Protein AF-A0A1Y2GUD1-F1 (afdb_monomer_lite)

pLDDT: mean 71.2, std 13.55, range [42.12, 94.56]

Radius of gyration: 19.91 Å; chains: 1; bounding box: 52×25×50 Å

Sequence (57 aa):
MVKKIAPKSGGNAFTNFIRQEITAPEKRAGNTSIAISLTVFGLAVTFLRSLGDMLGV

Secondary structure (DSSP, 8-state):
----------S-HHHHHIIIIIS-TTTHHHHHHHHHHHHHHHHHHHHHHHHHHHHT-

Structure (mmCIF, N/CA/C/O backbone):
data_AF-A0A1Y2GUD1-F1
#
_entry.id   AF-A0A1Y2GUD1-F1
#
loop_
_atom_site.group_PDB
_atom_site.id
_atom_site.type_symbol
_atom_site.label_atom_id
_atom_site.label_alt_id
_atom_site.labe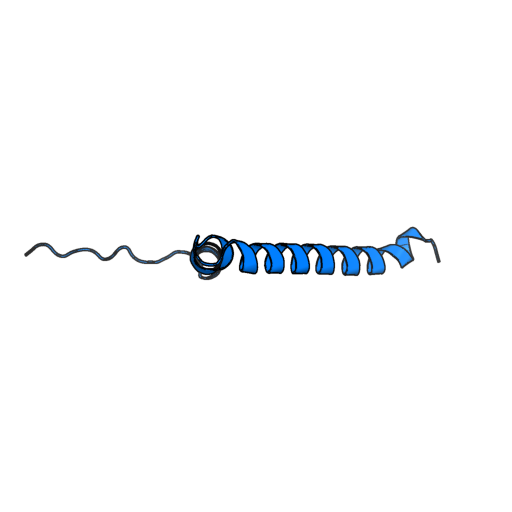l_comp_id
_atom_site.label_asym_id
_atom_site.label_entity_id
_atom_site.label_seq_id
_atom_site.pdbx_PDB_ins_code
_atom_site.Cartn_x
_atom_site.Cartn_y
_atom_site.Cartn_z
_atom_site.occupancy
_atom_site.B_iso_or_equiv
_atom_site.auth_seq_id
_atom_site.auth_comp_id
_atom_site.auth_asym_id
_atom_site.auth_atom_id
_atom_site.pdbx_PDB_model_num
ATOM 1 N N . MET A 1 1 ? -40.561 -19.975 28.034 1.00 42.12 1 MET A N 1
ATOM 2 C CA . MET A 1 1 ? -39.157 -20.251 27.655 1.00 42.12 1 MET A CA 1
ATOM 3 C C . MET A 1 1 ? -38.848 -19.512 26.359 1.00 42.12 1 MET A C 1
ATOM 5 O O . MET A 1 1 ? -39.249 -19.960 25.294 1.00 42.12 1 MET A O 1
ATOM 9 N N . VAL A 1 2 ? -38.224 -18.334 26.444 1.00 54.06 2 VAL A N 1
ATOM 10 C CA . VAL A 1 2 ? -37.853 -17.536 25.264 1.00 54.06 2 VAL A CA 1
ATOM 11 C C . VAL A 1 2 ? -36.548 -18.094 24.707 1.00 54.06 2 VAL A C 1
ATOM 13 O O . VAL A 1 2 ? -35.484 -17.924 25.299 1.00 54.06 2 VAL A O 1
ATOM 16 N N . LYS A 1 3 ? -36.631 -18.793 23.574 1.00 52.62 3 LYS A N 1
ATOM 17 C CA . LYS A 1 3 ? -35.462 -19.224 22.807 1.00 52.62 3 LYS A CA 1
ATOM 18 C C . LYS A 1 3 ? -34.812 -17.968 22.221 1.00 52.62 3 LYS A C 1
ATOM 20 O O . LYS A 1 3 ? -35.264 -17.464 21.198 1.00 52.62 3 LYS A O 1
ATOM 25 N N . LYS A 1 4 ? -33.783 -17.433 22.892 1.00 53.62 4 LYS A N 1
ATOM 26 C CA . LYS A 1 4 ? -32.902 -16.405 22.317 1.00 53.62 4 LYS A CA 1
ATOM 27 C C . LYS A 1 4 ? -32.261 -17.004 21.070 1.00 53.62 4 LYS A C 1
ATOM 29 O O . LYS A 1 4 ? -31.377 -17.852 21.158 1.00 53.62 4 LYS A O 1
ATOM 34 N N . ILE A 1 5 ? -32.755 -16.592 19.912 1.00 61.62 5 ILE A N 1
ATOM 35 C CA . ILE A 1 5 ? -32.148 -16.895 18.626 1.00 61.62 5 ILE A CA 1
ATOM 36 C C . ILE A 1 5 ? -30.860 -16.074 18.606 1.00 61.62 5 ILE A C 1
ATOM 38 O O . ILE A 1 5 ? -30.899 -14.855 18.448 1.00 61.62 5 ILE A O 1
ATOM 42 N N . ALA A 1 6 ? -29.727 -16.721 18.886 1.00 59.31 6 ALA A N 1
ATOM 43 C CA . ALA A 1 6 ? -28.426 -16.101 18.700 1.00 59.31 6 ALA A CA 1
ATOM 44 C C . ALA A 1 6 ? -28.363 -15.591 17.250 1.00 59.31 6 ALA A C 1
ATOM 46 O O . ALA A 1 6 ? -28.704 -16.359 16.340 1.00 59.31 6 ALA A O 1
ATOM 47 N N . PRO A 1 7 ? -27.994 -14.320 17.009 1.00 49.47 7 PRO A N 1
ATOM 48 C CA . PRO A 1 7 ? -27.841 -13.833 15.652 1.00 49.47 7 PRO A CA 1
ATOM 49 C C . PRO A 1 7 ? -26.780 -14.704 14.989 1.00 49.47 7 PRO A C 1
ATOM 51 O O . PRO A 1 7 ? -25.638 -14.780 15.441 1.00 49.47 7 PRO A O 1
ATOM 54 N N . LYS A 1 8 ? -27.200 -15.428 13.952 1.00 49.88 8 LYS A N 1
ATOM 55 C CA . LYS A 1 8 ? -26.333 -16.230 13.096 1.00 49.88 8 LYS A CA 1
ATOM 56 C C . LYS A 1 8 ? -25.258 -15.273 12.578 1.00 49.88 8 LYS A C 1
ATOM 58 O O . LYS A 1 8 ? -25.553 -14.419 11.746 1.00 49.88 8 LYS A O 1
ATOM 63 N N . SER A 1 9 ? -24.044 -15.360 13.124 1.00 55.91 9 SER A N 1
ATOM 64 C CA . SER A 1 9 ? -22.876 -14.621 12.641 1.00 55.91 9 SER A CA 1
ATOM 65 C C . SER A 1 9 ? -22.492 -15.196 11.278 1.00 55.91 9 SER A C 1
ATOM 67 O O . SER A 1 9 ? -21.603 -16.029 11.155 1.00 55.91 9 SER A O 1
ATOM 69 N N . GLY A 1 10 ? -23.268 -14.830 10.261 1.00 52.25 10 GLY A N 1
ATOM 70 C CA . GLY A 1 10 ? -23.056 -15.157 8.854 1.00 52.25 10 GLY A CA 1
ATOM 71 C C . GLY A 1 10 ? -22.352 -14.027 8.105 1.00 52.25 10 GLY A C 1
ATOM 72 O O . GLY A 1 10 ? -22.564 -13.870 6.910 1.00 52.25 10 GLY A O 1
ATOM 73 N N . GLY A 1 11 ? -21.578 -13.190 8.802 1.00 55.81 11 GLY A N 1
ATOM 74 C CA . GLY A 1 11 ? -20.779 -12.134 8.185 1.00 55.81 11 GLY A CA 1
ATOM 75 C C . GLY A 1 11 ? -19.411 -12.673 7.780 1.00 55.81 11 GLY A C 1
ATOM 76 O O . GLY A 1 11 ? -18.735 -13.272 8.615 1.00 55.81 11 GLY A O 1
ATOM 77 N N . ASN A 1 12 ? -19.019 -12.462 6.519 1.00 73.50 12 ASN A N 1
ATOM 78 C CA . ASN A 1 12 ? -17.703 -12.807 5.969 1.00 73.50 12 ASN A CA 1
ATOM 79 C C . ASN A 1 12 ? -16.584 -12.551 6.993 1.00 73.50 12 ASN A C 1
ATOM 81 O O . ASN A 1 12 ? -16.509 -11.469 7.578 1.00 73.50 12 ASN A O 1
ATOM 85 N N . ALA A 1 13 ? -15.696 -13.531 7.194 1.00 71.56 13 ALA A N 1
ATOM 86 C CA . ALA A 1 13 ? -14.594 -13.451 8.161 1.00 71.56 13 ALA A CA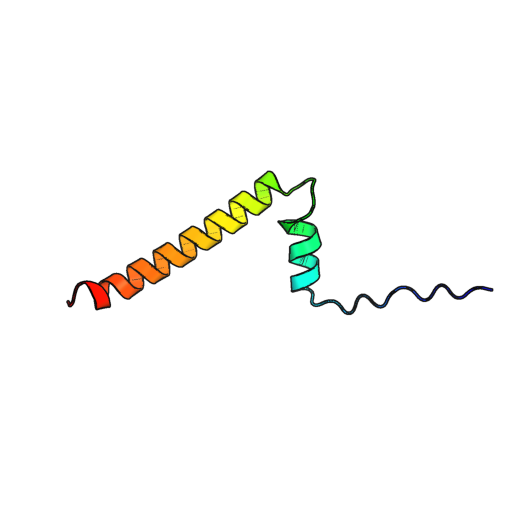 1
ATOM 87 C C . ALA A 1 13 ? -13.752 -12.174 7.988 1.00 71.56 13 ALA A C 1
ATOM 89 O O . ALA A 1 13 ? -13.355 -11.548 8.966 1.00 71.56 13 ALA A O 1
ATOM 90 N N . PHE A 1 14 ? -13.591 -11.730 6.740 1.00 71.62 14 PHE A N 1
ATOM 91 C CA . PHE A 1 14 ? -12.964 -10.461 6.390 1.00 71.62 14 PHE A CA 1
ATOM 92 C C . PHE A 1 14 ? -13.701 -9.247 6.975 1.00 71.62 14 PHE A C 1
ATOM 94 O O . PHE A 1 14 ? -13.087 -8.367 7.565 1.00 71.62 14 PHE A O 1
ATOM 101 N N . THR A 1 15 ? -15.029 -9.198 6.886 1.00 70.38 15 THR A N 1
ATOM 102 C CA . THR A 1 15 ? -15.829 -8.084 7.416 1.00 70.38 15 THR A CA 1
ATOM 103 C C . THR A 1 15 ? -15.770 -8.027 8.944 1.00 70.38 15 THR A C 1
ATOM 105 O O . THR A 1 15 ? -15.693 -6.940 9.516 1.00 70.38 15 THR A O 1
ATOM 108 N N . ASN A 1 16 ? -15.742 -9.186 9.611 1.00 69.81 16 ASN A N 1
ATOM 109 C CA . ASN A 1 16 ? -15.543 -9.258 11.061 1.00 69.81 16 ASN A CA 1
ATOM 110 C C . ASN A 1 16 ? -14.118 -8.844 11.468 1.00 69.81 16 ASN A C 1
ATOM 112 O O . ASN A 1 16 ? -13.974 -8.119 12.449 1.00 69.81 16 ASN A O 1
ATOM 116 N N . PHE A 1 17 ? -13.098 -9.208 10.684 1.00 73.25 17 PHE A N 1
ATOM 117 C CA . PHE A 1 17 ? -11.704 -8.796 10.882 1.00 73.25 17 PHE A CA 1
ATOM 118 C C . PHE A 1 17 ? -11.524 -7.278 10.757 1.00 73.25 17 PHE A C 1
ATOM 120 O O . PHE A 1 17 ? -10.988 -6.641 11.660 1.00 73.25 17 PHE A O 1
ATOM 127 N N . ILE A 1 18 ? -12.058 -6.659 9.698 1.00 70.38 18 ILE A N 1
ATOM 128 C CA . ILE A 1 18 ? -12.021 -5.196 9.547 1.00 70.38 18 ILE A CA 1
ATOM 129 C C . ILE A 1 18 ? -12.709 -4.521 10.741 1.00 70.38 18 ILE A C 1
ATOM 131 O O . ILE A 1 18 ? -12.194 -3.545 11.291 1.00 70.38 18 ILE A O 1
ATOM 135 N N . ARG A 1 19 ? -13.846 -5.069 11.188 1.00 67.38 19 ARG A N 1
ATOM 136 C CA . ARG A 1 19 ? -14.615 -4.487 12.288 1.00 67.38 19 ARG A CA 1
ATOM 137 C C . ARG A 1 19 ? -13.901 -4.593 13.640 1.00 67.38 19 ARG A C 1
ATOM 139 O O . ARG A 1 19 ? -13.877 -3.613 14.386 1.00 67.38 19 ARG A O 1
ATOM 146 N N . GLN A 1 20 ? -13.341 -5.761 13.948 1.00 64.38 20 GLN A N 1
ATOM 147 C CA . GLN A 1 20 ? -12.741 -6.079 15.248 1.00 64.38 20 GLN A CA 1
ATOM 148 C C . GLN A 1 20 ? -11.266 -5.701 15.363 1.00 64.38 20 GLN A C 1
ATOM 150 O O . GLN A 1 20 ? -10.827 -5.367 16.458 1.00 64.38 20 GLN A O 1
ATOM 155 N N . GLU A 1 21 ? -10.500 -5.733 14.277 1.00 64.81 21 GLU A N 1
ATOM 156 C CA . GLU A 1 21 ? -9.078 -5.402 14.328 1.00 64.81 21 GLU A CA 1
ATOM 157 C C . GLU A 1 21 ? -8.802 -3.992 13.832 1.00 64.81 21 GLU A C 1
ATOM 159 O O . GLU A 1 21 ? -8.107 -3.241 14.510 1.00 64.81 21 GLU A O 1
ATOM 164 N N . ILE A 1 22 ? -9.346 -3.582 12.687 1.00 62.41 22 ILE A N 1
ATOM 165 C CA . ILE A 1 22 ? -8.989 -2.276 12.115 1.00 62.41 22 ILE A CA 1
ATOM 166 C C . ILE A 1 22 ? -9.796 -1.148 12.763 1.00 62.41 22 ILE A C 1
ATOM 168 O O . ILE A 1 22 ? -9.239 -0.119 13.144 1.00 62.41 22 ILE A O 1
ATOM 172 N N . THR A 1 23 ? -11.107 -1.333 12.933 1.00 63.75 23 THR A N 1
ATOM 173 C CA . THR A 1 23 ? -11.980 -0.259 13.437 1.00 63.75 23 THR A CA 1
ATOM 174 C C . THR A 1 23 ? -12.261 -0.298 14.937 1.00 63.75 23 THR A C 1
ATOM 176 O O . THR A 1 23 ? -12.963 0.599 15.419 1.00 63.75 23 THR A O 1
ATOM 179 N N . ALA A 1 24 ? -11.733 -1.272 15.685 1.00 65.00 24 ALA A N 1
ATOM 180 C CA . ALA A 1 24 ? -11.927 -1.339 17.133 1.00 65.00 24 ALA A CA 1
ATOM 181 C C . ALA A 1 24 ? -11.200 -0.182 17.844 1.00 65.00 24 ALA A C 1
ATOM 183 O O . ALA A 1 24 ? -9.990 -0.026 17.662 1.00 65.00 24 ALA A O 1
ATOM 184 N N . PRO A 1 25 ? -11.912 0.632 18.645 1.00 60.72 25 PRO A N 1
ATOM 185 C CA . PRO A 1 25 ? -11.423 1.911 19.168 1.00 60.72 25 PRO A CA 1
ATOM 186 C C . PRO A 1 25 ? -10.119 1.793 19.965 1.00 60.72 25 PRO A C 1
ATOM 188 O O . PRO A 1 25 ? -9.257 2.656 19.829 1.00 60.72 25 PRO A O 1
ATOM 191 N N . GLU A 1 26 ? -9.932 0.683 20.680 1.00 61.62 26 GLU A N 1
ATOM 192 C CA . GLU A 1 26 ? -8.733 0.373 21.475 1.00 61.62 26 GLU A CA 1
ATOM 193 C C . GLU A 1 26 ? -7.451 0.226 20.629 1.00 61.62 26 GLU A C 1
ATOM 195 O O . GLU A 1 26 ? -6.347 0.469 21.111 1.00 61.62 26 GLU A O 1
ATOM 200 N N . LYS A 1 27 ? -7.579 -0.227 19.372 1.00 60.00 27 LYS A N 1
ATOM 201 C CA . LYS A 1 27 ? -6.447 -0.577 18.489 1.00 60.00 27 LYS A CA 1
ATOM 202 C C . LYS A 1 27 ? -6.357 0.287 17.236 1.00 60.00 27 LYS A C 1
ATOM 204 O O . LYS A 1 27 ? -5.415 0.140 16.459 1.00 60.00 27 LYS A O 1
ATOM 209 N N . ARG A 1 28 ? -7.297 1.224 17.062 1.00 61.94 28 ARG A N 1
ATOM 210 C CA . ARG A 1 28 ? -7.414 2.093 15.882 1.00 61.94 28 ARG A CA 1
ATOM 211 C C . ARG A 1 28 ? -6.108 2.772 15.503 1.00 61.94 28 ARG A C 1
ATOM 213 O O . ARG A 1 28 ? -5.757 2.740 14.332 1.00 61.94 28 ARG A O 1
ATOM 220 N N . ALA A 1 29 ? -5.391 3.373 16.451 1.00 66.06 29 ALA A N 1
ATOM 221 C CA . ALA A 1 29 ? -4.188 4.143 16.132 1.00 66.06 29 ALA A CA 1
ATOM 222 C C . ALA A 1 29 ? -3.074 3.260 15.533 1.00 66.06 29 ALA A C 1
ATOM 224 O O . ALA A 1 29 ? -2.529 3.584 14.479 1.00 66.06 29 ALA A O 1
ATOM 225 N N . GLY A 1 30 ? -2.791 2.109 16.154 1.00 68.94 30 GLY A N 1
ATOM 226 C CA . GLY A 1 30 ? -1.787 1.163 15.658 1.00 68.94 30 GLY A CA 1
ATOM 227 C C . GLY A 1 30 ? -2.226 0.465 14.370 1.00 68.94 30 GLY A C 1
ATOM 228 O O . GLY A 1 30 ? -1.491 0.451 13.384 1.00 68.94 30 GLY A O 1
ATOM 229 N N . ASN A 1 31 ? -3.458 -0.044 14.336 1.00 73.81 31 ASN A N 1
ATOM 230 C CA . ASN A 1 31 ? -3.942 -0.847 13.215 1.00 73.81 31 ASN A CA 1
ATOM 231 C C . ASN A 1 31 ? -4.242 -0.005 11.966 1.00 73.81 31 ASN A C 1
ATOM 233 O O . ASN A 1 31 ? -4.011 -0.471 10.853 1.00 73.81 31 ASN A O 1
ATOM 237 N N . THR A 1 32 ? -4.670 1.253 12.124 1.00 74.19 32 THR A N 1
ATOM 238 C CA . THR A 1 32 ? -4.808 2.187 10.993 1.00 74.19 32 THR A CA 1
ATOM 239 C C . THR A 1 32 ? -3.441 2.532 10.411 1.00 74.19 32 THR A C 1
ATOM 241 O O . THR A 1 32 ? -3.286 2.529 9.194 1.00 74.19 32 THR A O 1
ATOM 244 N N . SER A 1 33 ? -2.429 2.760 11.256 1.00 76.25 33 SER A N 1
ATOM 245 C CA . SER A 1 33 ? -1.060 3.020 10.793 1.00 76.25 33 SER A CA 1
ATOM 246 C C . SER A 1 33 ? -0.499 1.843 9.986 1.00 76.25 33 SER A C 1
ATOM 248 O O . SER A 1 33 ? 0.064 2.035 8.909 1.00 76.25 33 SER A O 1
ATOM 250 N N . ILE A 1 34 ? -0.738 0.610 10.443 1.00 82.38 34 ILE A N 1
ATOM 251 C CA . ILE A 1 34 ? -0.346 -0.618 9.733 1.00 82.38 34 ILE A CA 1
ATOM 252 C C . ILE A 1 34 ? -1.095 -0.751 8.401 1.00 82.38 34 ILE A C 1
ATOM 254 O O . ILE A 1 34 ? -0.474 -1.022 7.375 1.00 82.38 34 ILE A O 1
ATOM 258 N N . ALA A 1 35 ? -2.409 -0.514 8.387 1.00 82.06 35 ALA A N 1
ATOM 259 C CA . ALA A 1 35 ? -3.215 -0.577 7.168 1.00 82.06 35 ALA A CA 1
ATOM 260 C C . ALA A 1 35 ? -2.774 0.465 6.124 1.00 82.06 35 ALA A C 1
ATOM 262 O O . ALA A 1 35 ? -2.633 0.139 4.943 1.00 82.06 35 ALA A O 1
ATOM 263 N N . ILE A 1 36 ? -2.499 1.700 6.555 1.00 86.69 36 ILE A N 1
ATOM 264 C CA . ILE A 1 36 ? -1.971 2.760 5.686 1.00 86.69 36 ILE A CA 1
ATOM 265 C C . ILE A 1 36 ? -0.586 2.369 5.170 1.00 86.69 36 ILE A C 1
ATOM 267 O O . ILE A 1 36 ? -0.347 2.446 3.969 1.00 86.69 36 ILE A O 1
ATOM 271 N N . SER A 1 37 ? 0.302 1.890 6.043 1.00 85.69 37 SER A N 1
ATOM 272 C CA . SER A 1 37 ? 1.662 1.483 5.668 1.00 85.69 37 SER A CA 1
ATOM 273 C C . SER A 1 37 ? 1.656 0.363 4.628 1.00 85.69 37 SER A C 1
ATOM 275 O O . SER A 1 37 ? 2.367 0.452 3.631 1.00 85.69 37 SER A O 1
ATOM 277 N N . LEU A 1 38 ? 0.806 -0.655 4.803 1.00 91.62 38 LEU A N 1
ATOM 278 C CA . LEU A 1 38 ? 0.629 -1.734 3.826 1.00 91.62 38 LEU A CA 1
ATOM 279 C C . LEU A 1 38 ? 0.070 -1.223 2.495 1.00 91.62 38 LEU A C 1
ATOM 281 O O . LEU A 1 38 ? 0.506 -1.670 1.436 1.00 91.62 38 LEU A O 1
ATOM 285 N N . THR A 1 39 ? -0.860 -0.268 2.541 1.00 90.12 39 THR A N 1
AT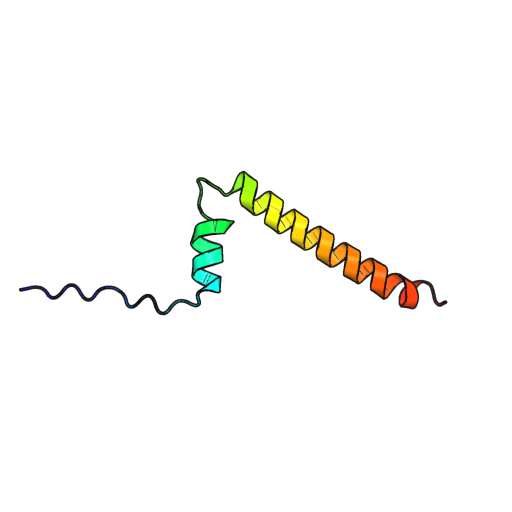OM 286 C CA . THR A 1 39 ? -1.433 0.345 1.335 1.00 90.12 39 THR A CA 1
ATOM 287 C C . THR A 1 39 ? -0.373 1.132 0.566 1.00 90.12 39 THR A C 1
ATOM 289 O O . THR A 1 39 ? -0.203 0.923 -0.633 1.00 90.12 39 THR A O 1
ATOM 292 N N . VAL A 1 40 ? 0.382 1.995 1.253 1.00 94.56 40 VAL A N 1
ATOM 293 C CA . VAL A 1 40 ? 1.466 2.789 0.654 1.00 94.56 40 VAL A CA 1
ATOM 294 C C . VAL A 1 40 ? 2.562 1.878 0.104 1.00 94.56 40 VAL A C 1
ATOM 296 O O . VAL A 1 40 ? 3.018 2.090 -1.016 1.00 94.56 40 VAL A O 1
ATOM 299 N N . PHE A 1 41 ? 2.945 0.837 0.845 1.00 93.56 41 PHE A N 1
ATOM 300 C CA . PHE A 1 41 ? 3.922 -0.148 0.388 1.00 93.56 41 PHE A CA 1
ATOM 301 C C . PHE A 1 41 ? 3.454 -0.876 -0.878 1.00 93.56 41 PHE A C 1
ATOM 303 O O . PHE A 1 41 ? 4.197 -0.943 -1.856 1.00 93.56 41 PHE A O 1
ATOM 310 N N . GLY A 1 42 ? 2.211 -1.365 -0.901 1.00 94.06 42 GLY A N 1
ATOM 311 C CA . GLY A 1 42 ? 1.638 -2.020 -2.077 1.00 94.06 42 GLY A CA 1
ATOM 312 C C . GLY A 1 42 ? 1.614 -1.101 -3.298 1.00 94.06 42 GLY A C 1
ATOM 313 O O . GLY A 1 42 ? 2.083 -1.491 -4.368 1.00 94.06 42 GLY A O 1
ATOM 314 N N . LEU A 1 43 ? 1.154 0.142 -3.120 1.00 91.94 43 LEU A N 1
ATOM 315 C CA . LEU A 1 43 ? 1.143 1.149 -4.182 1.00 91.94 43 LEU A CA 1
ATOM 316 C C . LEU A 1 43 ? 2.553 1.453 -4.699 1.00 91.94 43 LEU A C 1
ATOM 318 O O . LEU A 1 43 ? 2.758 1.494 -5.912 1.00 91.94 43 LEU A O 1
ATOM 322 N N . ALA A 1 44 ? 3.534 1.606 -3.808 1.00 92.25 44 ALA A N 1
ATOM 323 C CA . ALA A 1 44 ? 4.922 1.852 -4.183 1.00 92.25 44 ALA A CA 1
ATOM 324 C C . ALA A 1 44 ? 5.509 0.694 -5.006 1.00 92.25 44 ALA A C 1
ATOM 326 O O . ALA A 1 44 ? 6.156 0.938 -6.022 1.00 92.25 44 ALA A O 1
ATOM 327 N N . VAL A 1 45 ? 5.242 -0.560 -4.627 1.00 91.75 45 VAL A N 1
ATOM 328 C CA . VAL A 1 45 ? 5.692 -1.736 -5.393 1.00 91.75 45 VAL A CA 1
ATOM 329 C C . VAL A 1 45 ? 5.036 -1.779 -6.773 1.00 91.75 45 VAL A C 1
ATOM 331 O O . VAL A 1 45 ? 5.726 -2.001 -7.768 1.00 91.75 45 VAL A O 1
ATOM 334 N N . THR A 1 46 ? 3.725 -1.535 -6.868 1.00 88.06 46 THR A N 1
ATOM 335 C CA . THR A 1 46 ? 3.043 -1.490 -8.172 1.00 88.06 46 THR A CA 1
ATOM 336 C C . THR A 1 46 ? 3.551 -0.349 -9.044 1.00 88.06 46 THR A C 1
ATOM 338 O O . THR A 1 46 ? 3.752 -0.543 -10.240 1.00 88.06 46 THR A O 1
ATOM 341 N N . PHE A 1 47 ? 3.836 0.805 -8.438 1.00 87.94 47 PHE A N 1
ATOM 342 C CA . PHE A 1 47 ? 4.400 1.958 -9.121 1.00 87.94 47 PHE A CA 1
ATOM 343 C C . PHE A 1 47 ? 5.797 1.644 -9.661 1.00 87.94 47 PHE A C 1
ATOM 345 O O . PHE A 1 47 ? 6.035 1.819 -10.850 1.00 87.94 47 PHE A O 1
ATOM 352 N N . LEU A 1 48 ? 6.682 1.073 -8.835 1.00 88.19 48 LEU A N 1
ATOM 353 C CA . LEU A 1 48 ? 8.010 0.600 -9.246 1.00 88.19 48 LEU A CA 1
ATOM 354 C C . LEU A 1 48 ? 7.948 -0.447 -10.357 1.00 88.19 48 LEU A C 1
ATOM 356 O O . LEU A 1 48 ? 8.798 -0.452 -11.243 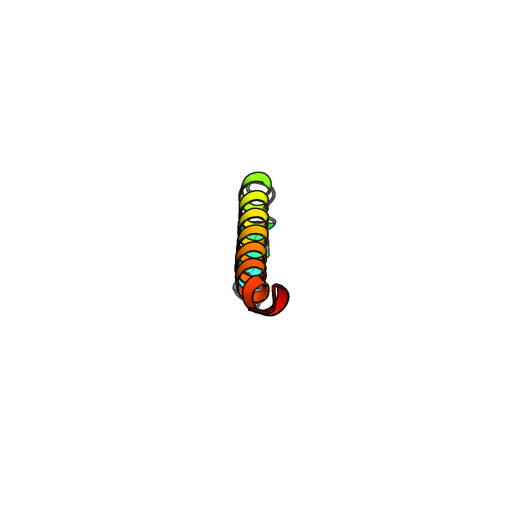1.00 88.19 48 LEU A O 1
ATOM 360 N N . ARG A 1 49 ? 6.934 -1.314 -10.349 1.00 84.19 49 ARG A N 1
ATOM 361 C CA . ARG A 1 49 ? 6.742 -2.288 -11.424 1.00 84.19 49 ARG A CA 1
ATOM 362 C C . ARG A 1 49 ? 6.272 -1.633 -12.722 1.00 84.19 49 ARG A C 1
ATOM 364 O O . ARG A 1 49 ? 6.754 -2.017 -13.779 1.00 84.19 49 ARG A O 1
ATOM 371 N N . SER A 1 50 ? 5.390 -0.638 -12.643 1.00 83.00 50 SER A N 1
ATOM 372 C CA . SER A 1 50 ? 4.968 0.149 -13.809 1.00 83.00 50 SER A CA 1
ATOM 373 C C . SER A 1 50 ? 6.017 1.159 -14.270 1.00 83.00 50 SER A C 1
ATOM 375 O O . SER A 1 50 ? 5.934 1.639 -15.391 1.00 83.00 50 SER A O 1
ATOM 377 N N . LEU A 1 51 ? 7.012 1.486 -13.437 1.00 76.19 51 LEU A N 1
ATOM 378 C CA . LEU A 1 51 ? 8.052 2.446 -13.793 1.00 76.19 51 LEU A CA 1
ATOM 379 C C . LEU A 1 51 ? 8.901 1.963 -14.969 1.00 76.19 51 LEU A C 1
ATOM 381 O O . LEU A 1 51 ? 9.336 2.805 -15.738 1.00 76.19 51 LEU A O 1
ATOM 385 N N . GLY A 1 52 ? 9.090 0.650 -15.147 1.00 68.88 52 GLY A N 1
ATOM 386 C CA . GLY A 1 52 ? 9.717 0.107 -16.359 1.00 68.88 52 GLY A CA 1
ATOM 387 C C . GLY A 1 52 ? 8.927 0.476 -17.618 1.00 68.88 52 GLY A C 1
ATOM 388 O O . GLY A 1 52 ? 9.464 1.115 -18.516 1.00 68.88 52 GLY A O 1
ATOM 389 N N . ASP A 1 53 ? 7.618 0.203 -17.615 1.00 71.88 53 ASP A N 1
ATOM 390 C CA . ASP A 1 53 ? 6.719 0.571 -18.719 1.00 71.88 53 ASP A CA 1
ATOM 391 C C . ASP A 1 53 ? 6.610 2.097 -18.911 1.00 71.88 53 ASP A C 1
ATOM 393 O O . ASP A 1 53 ? 6.527 2.579 -20.038 1.00 71.88 53 ASP A O 1
ATOM 397 N N . MET A 1 54 ? 6.619 2.884 -17.827 1.00 66.50 54 MET A N 1
ATOM 398 C CA . MET A 1 54 ? 6.495 4.348 -17.887 1.00 66.50 54 MET A CA 1
ATOM 399 C C . MET A 1 54 ? 7.794 5.060 -18.285 1.00 66.50 54 MET A C 1
ATOM 401 O O . MET A 1 54 ? 7.729 6.145 -18.860 1.00 66.50 54 MET A O 1
ATOM 405 N N . LEU A 1 55 ? 8.963 4.490 -17.973 1.00 72.62 55 LEU A N 1
ATOM 406 C CA . LEU A 1 55 ? 10.270 5.029 -18.370 1.00 72.62 55 LEU A CA 1
ATOM 407 C C . LEU A 1 55 ? 10.668 4.618 -19.795 1.00 72.62 55 LEU A C 1
ATOM 409 O O . LEU A 1 55 ? 11.680 5.108 -20.292 1.00 72.62 55 LEU A O 1
ATOM 413 N N . GLY A 1 56 ? 9.860 3.791 -20.467 1.00 59.91 56 GLY A N 1
ATOM 414 C CA . GLY A 1 56 ? 10.001 3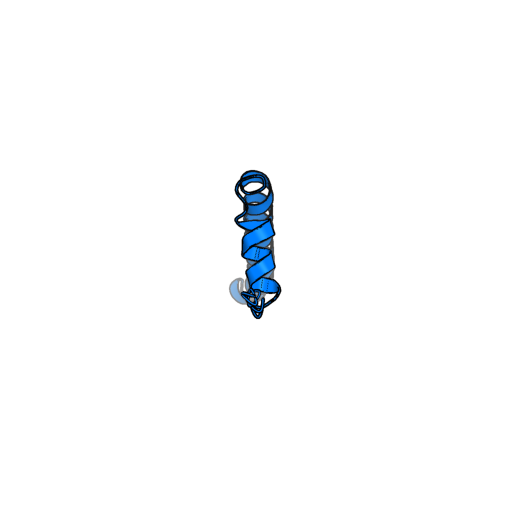.497 -21.893 1.00 59.91 56 GLY A CA 1
ATOM 415 C C . GLY A 1 56 ? 11.307 2.792 -22.269 1.00 59.91 56 GLY A C 1
ATOM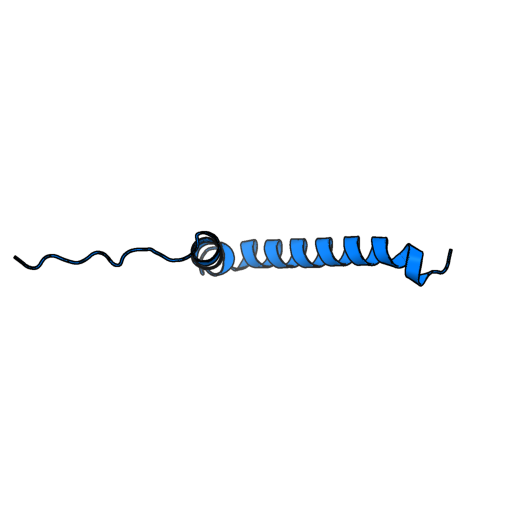 416 O O . GLY A 1 56 ? 11.810 3.024 -23.368 1.00 59.91 56 GLY A O 1
ATOM 417 N N . VAL A 1 57 ? 11.859 1.974 -21.364 1.00 56.03 57 VAL A N 1
ATOM 418 C CA . VAL A 1 57 ? 13.052 1.132 -21.588 1.00 56.03 57 VAL A CA 1
ATOM 419 C C . VAL A 1 57 ? 12.671 -0.337 -21.583 1.00 56.03 57 VAL A C 1
ATOM 421 O O . VAL A 1 57 ? 11.949 -0.748 -20.648 1.00 56.03 57 VAL A O 1
#

Organism: NCBI:txid64571

Foldseek 3Di:
DDDPPDPPPPDDPVVVCCVCACVDPVRPVVNVVVVVVVVVVVVVVVVVVCVCVVVPD